Protein AF-A0A957H600-F1 (afdb_monomer_lite)

Radius of gyration: 16.41 Å; chains: 1; bounding box: 37×33×44 Å

pLDDT: mean 82.37, std 12.51, range [45.09, 96.25]

Foldseek 3Di:
DQQQDLQDPCSVPSGGPLLVVLCVVLVPDPVWDKDKDQLLLVPDDPVCVVVPDPPPPPQPDPDNRPQEMEIETECPDPCSVPPVSVVVSVVVSVVSDDPSHHYHYHYDHPVVVVVVVVVVVVVSVVSSVVVVVVVVVVD

Structure (mmCIF, N/CA/C/O backbone):
data_AF-A0A957H600-F1
#
_entry.id   AF-A0A957H600-F1
#
loop_
_atom_site.group_PDB
_atom_site.id
_atom_site.type_symbol
_atom_site.label_atom_id
_atom_site.label_alt_id
_atom_site.label_comp_id
_atom_site.label_asym_id
_atom_site.label_entity_id
_atom_site.label_seq_id
_atom_site.pdbx_PDB_ins_code
_atom_site.Cartn_x
_atom_site.Cartn_y
_atom_site.Cartn_z
_atom_site.occupancy
_atom_site.B_iso_or_equiv
_atom_site.auth_seq_id
_atom_site.auth_comp_id
_atom_site.auth_asym_id
_atom_site.auth_atom_id
_atom_site.pdbx_PDB_model_num
ATOM 1 N N . GLY A 1 1 ? -4.558 8.386 -8.025 1.00 45.09 1 GLY A N 1
ATOM 2 C CA . GLY A 1 1 ? -3.162 7.936 -7.934 1.00 45.09 1 GLY A CA 1
ATOM 3 C C . GLY A 1 1 ? -2.549 8.466 -6.662 1.00 45.09 1 GLY A C 1
ATOM 4 O O . GLY A 1 1 ? -2.959 9.527 -6.198 1.00 45.09 1 GLY A O 1
ATOM 5 N N . SER A 1 2 ? -1.615 7.727 -6.080 1.00 52.66 2 SER A N 1
ATOM 6 C CA . SER A 1 2 ? -0.980 8.031 -4.799 1.00 52.66 2 SER A CA 1
ATOM 7 C C . SER A 1 2 ? 0.060 9.147 -4.900 1.00 52.66 2 SER A C 1
ATOM 9 O O . SER A 1 2 ? 0.705 9.465 -3.911 1.00 52.66 2 SER A O 1
ATOM 11 N N . GLY A 1 3 ? 0.249 9.740 -6.082 1.00 58.72 3 GLY A N 1
ATOM 12 C CA . GLY A 1 3 ? 1.155 10.869 -6.279 1.00 58.72 3 GLY A CA 1
ATOM 13 C C . GLY A 1 3 ? 2.619 10.557 -5.965 1.00 58.72 3 GLY A C 1
ATOM 14 O O . GLY A 1 3 ? 3.403 11.500 -5.970 1.00 58.72 3 GLY A O 1
ATOM 15 N N . LEU A 1 4 ? 2.978 9.285 -5.708 1.00 68.19 4 LEU A N 1
ATOM 16 C CA . LEU A 1 4 ? 4.325 8.878 -5.328 1.00 68.19 4 LEU A CA 1
ATOM 17 C C . LEU A 1 4 ? 5.249 9.094 -6.519 1.00 68.19 4 LEU A C 1
ATOM 19 O O . LEU A 1 4 ? 5.291 8.302 -7.461 1.00 68.19 4 LEU A O 1
ATOM 23 N N . ASN A 1 5 ? 5.995 10.188 -6.470 1.00 75.56 5 ASN A N 1
ATOM 24 C CA . ASN A 1 5 ? 6.973 10.489 -7.492 1.00 75.56 5 ASN A CA 1
ATOM 25 C C . ASN A 1 5 ? 8.323 9.894 -7.087 1.00 75.56 5 ASN A C 1
ATOM 27 O O . ASN A 1 5 ? 9.099 10.494 -6.341 1.00 75.56 5 ASN A O 1
ATO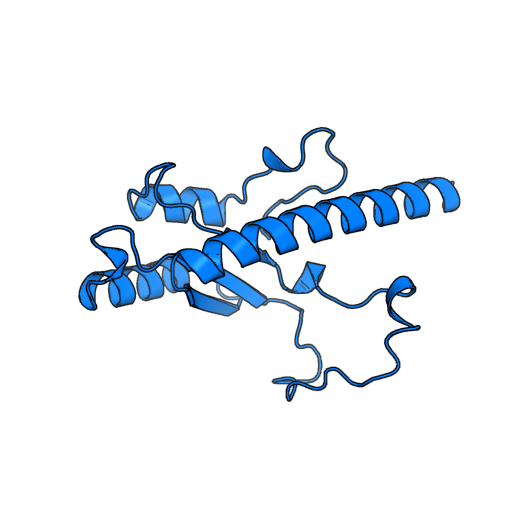M 31 N N . LEU A 1 6 ? 8.604 8.707 -7.627 1.00 77.56 6 LEU A N 1
ATOM 32 C CA . LEU A 1 6 ? 9.853 7.980 -7.405 1.00 77.56 6 LEU A CA 1
ATOM 33 C C . LEU A 1 6 ? 11.096 8.688 -7.947 1.00 77.56 6 LEU A C 1
ATOM 35 O O . LEU A 1 6 ? 12.181 8.170 -7.720 1.00 77.56 6 LEU A O 1
ATOM 39 N N . LEU A 1 7 ? 10.974 9.829 -8.631 1.00 78.88 7 LEU A N 1
ATOM 40 C CA . LEU A 1 7 ? 12.104 10.602 -9.151 1.00 78.88 7 LEU A CA 1
ATOM 41 C C . LEU A 1 7 ? 12.524 11.751 -8.217 1.00 78.88 7 LEU A C 1
ATOM 43 O O . LEU A 1 7 ? 13.658 12.215 -8.299 1.00 78.88 7 LEU A O 1
ATOM 47 N N . LEU A 1 8 ? 11.680 12.164 -7.263 1.00 78.25 8 LEU A N 1
ATOM 48 C CA . LEU A 1 8 ? 12.022 13.214 -6.286 1.00 78.25 8 LEU A CA 1
ATOM 49 C C . LEU A 1 8 ? 13.139 12.766 -5.348 1.00 78.25 8 LEU A C 1
ATOM 51 O O . LEU A 1 8 ? 13.097 11.637 -4.888 1.00 78.25 8 LEU A O 1
ATOM 55 N N . GLU A 1 9 ? 14.092 13.629 -5.000 1.00 64.69 9 GLU A N 1
ATOM 56 C CA . GLU A 1 9 ? 15.216 13.290 -4.102 1.00 64.69 9 GLU A CA 1
ATOM 57 C C . GLU A 1 9 ? 14.782 12.682 -2.755 1.00 64.69 9 GLU A C 1
ATOM 59 O O . GLU A 1 9 ? 15.458 11.798 -2.233 1.00 64.69 9 GLU A O 1
ATOM 64 N N . ALA A 1 10 ? 13.616 13.081 -2.238 1.00 63.88 10 ALA A N 1
ATOM 65 C CA . ALA A 1 10 ? 13.017 12.537 -1.023 1.00 63.88 10 ALA A CA 1
ATOM 66 C C . ALA A 1 10 ? 11.627 11.925 -1.307 1.00 63.88 10 ALA A C 1
ATOM 68 O O . ALA A 1 10 ? 10.604 12.517 -0.952 1.00 63.88 10 ALA A O 1
ATOM 69 N N . PRO A 1 11 ? 11.540 10.723 -1.909 1.00 59.88 11 PRO A N 1
ATOM 70 C CA . PRO A 1 11 ? 10.257 10.118 -2.276 1.00 59.88 11 PRO A CA 1
ATOM 71 C C . PRO A 1 11 ? 9.399 9.777 -1.046 1.00 59.88 11 PRO A C 1
ATOM 73 O O . PRO A 1 11 ? 8.178 9.744 -1.142 1.00 59.88 11 PRO A O 1
ATOM 76 N N . ALA A 1 12 ? 10.013 9.613 0.131 1.00 59.75 12 ALA A N 1
ATOM 77 C CA . ALA A 1 12 ? 9.313 9.420 1.403 1.00 59.75 12 ALA A CA 1
ATOM 78 C C . ALA A 1 12 ? 8.445 10.623 1.830 1.00 59.75 12 ALA A C 1
ATOM 80 O O . ALA A 1 12 ? 7.553 10.461 2.655 1.00 59.75 12 ALA A O 1
ATOM 81 N N . GLN A 1 13 ? 8.687 11.816 1.273 1.00 54.56 13 GLN A N 1
ATOM 82 C CA . GLN A 1 13 ? 7.870 13.013 1.516 1.00 54.56 13 GLN A CA 1
ATOM 83 C C . GLN A 1 13 ? 6.691 13.127 0.539 1.00 54.56 13 GLN A C 1
ATOM 85 O O . GLN A 1 13 ? 5.824 13.982 0.699 1.00 54.56 13 GLN A O 1
ATOM 90 N N . SER A 1 14 ? 6.647 12.268 -0.482 1.00 62.25 14 SER A N 1
ATOM 91 C CA . SER A 1 14 ? 5.568 12.216 -1.459 1.00 62.25 14 SER A CA 1
ATOM 92 C C . SER A 1 14 ? 4.418 11.392 -0.881 1.00 62.25 14 SER A C 1
ATOM 94 O O . SER A 1 14 ? 4.318 10.185 -1.091 1.00 62.25 14 SER A O 1
ATOM 96 N N . THR A 1 15 ? 3.565 12.036 -0.087 1.00 66.00 15 THR A N 1
ATOM 97 C CA . THR A 1 15 ? 2.363 11.395 0.447 1.00 66.00 15 THR A CA 1
ATOM 98 C C . THR A 1 15 ? 1.212 11.496 -0.543 1.00 66.00 15 THR A C 1
ATOM 100 O O . THR A 1 15 ? 0.955 12.516 -1.182 1.00 66.00 15 THR A O 1
ATOM 103 N N . ALA A 1 16 ? 0.480 10.397 -0.666 1.00 74.81 16 ALA A N 1
ATOM 104 C CA . ALA A 1 16 ? -0.726 10.357 -1.465 1.00 74.81 16 ALA A CA 1
ATOM 105 C C . ALA A 1 16 ? -1.814 11.225 -0.855 1.00 74.81 16 ALA A C 1
ATOM 107 O O . ALA A 1 16 ? -2.211 10.980 0.282 1.00 74.81 16 ALA A O 1
ATOM 108 N N . GLY A 1 17 ? -2.399 12.138 -1.635 1.00 83.50 17 GLY A N 1
ATOM 109 C CA . GLY A 1 17 ? -3.514 12.961 -1.154 1.00 83.50 17 GLY A CA 1
ATOM 110 C C . GLY A 1 17 ? -4.696 12.133 -0.621 1.00 83.50 17 GLY A C 1
ATOM 111 O O . GLY A 1 17 ? -5.376 12.555 0.311 1.00 83.50 17 GLY A O 1
ATOM 112 N N . LEU A 1 18 ? -4.918 10.923 -1.156 1.00 87.25 18 LEU A N 1
ATOM 113 C CA . LEU A 1 18 ? -5.895 9.973 -0.607 1.00 87.25 18 LEU A CA 1
ATOM 114 C C . LEU A 1 18 ? -5.458 9.406 0.754 1.00 87.25 18 LEU A C 1
ATOM 116 O O . LEU A 1 18 ? -6.271 9.367 1.672 1.00 87.25 18 LEU A O 1
ATOM 120 N N . ALA A 1 19 ? -4.198 8.983 0.900 1.00 87.25 19 ALA A N 1
ATOM 121 C CA . ALA A 1 19 ? -3.686 8.447 2.162 1.00 87.25 19 ALA A CA 1
ATOM 122 C C . ALA A 1 19 ? -3.708 9.514 3.262 1.00 87.25 19 ALA A C 1
ATOM 124 O O . ALA A 1 19 ? -4.219 9.259 4.346 1.00 87.25 19 ALA A O 1
ATOM 125 N N . GLU A 1 20 ? -3.258 10.729 2.949 1.00 87.06 20 GLU A N 1
ATOM 126 C CA . GLU A 1 20 ? -3.292 11.870 3.863 1.00 87.06 20 GLU A CA 1
ATOM 127 C C . GLU A 1 20 ? -4.727 12.199 4.296 1.00 87.06 20 GLU A C 1
ATOM 129 O O . GLU A 1 20 ? -5.015 12.394 5.479 1.00 87.06 20 GLU A O 1
ATOM 134 N N . ARG A 1 21 ? -5.667 12.220 3.345 1.00 89.94 21 ARG A N 1
ATOM 135 C CA . ARG A 1 21 ? -7.085 12.451 3.634 1.00 89.94 21 ARG A CA 1
ATOM 136 C C . ARG A 1 21 ? -7.667 11.371 4.542 1.00 89.94 21 ARG A C 1
ATOM 138 O O . ARG A 1 21 ? -8.393 11.711 5.475 1.00 89.94 21 ARG A O 1
ATOM 145 N N . LEU A 1 22 ? -7.353 10.100 4.290 1.00 90.75 22 LEU A N 1
ATOM 146 C CA . LEU A 1 22 ? -7.791 8.984 5.131 1.00 90.75 22 LEU A CA 1
ATOM 147 C C . LEU A 1 22 ? -7.182 9.075 6.530 1.00 90.75 22 LEU A C 1
ATOM 149 O O . LEU A 1 22 ? -7.925 8.992 7.502 1.00 90.75 22 LEU A O 1
ATOM 153 N N . GLN A 1 23 ? -5.879 9.335 6.643 1.00 89.31 23 GLN A N 1
ATOM 154 C CA . GLN A 1 23 ? -5.190 9.508 7.923 1.00 89.31 23 GLN A CA 1
ATOM 155 C C . GLN A 1 23 ? -5.853 10.608 8.761 1.00 89.31 23 GLN A C 1
ATOM 157 O O . GLN A 1 23 ? -6.221 10.380 9.913 1.00 89.31 23 GLN A O 1
ATOM 162 N N . ARG A 1 24 ? -6.123 11.769 8.148 1.00 90.06 24 ARG A N 1
ATOM 163 C CA . ARG 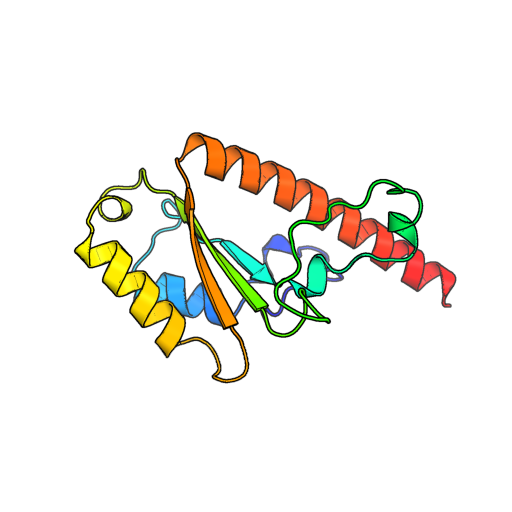A 1 24 ? -6.801 12.896 8.805 1.00 90.06 24 ARG A CA 1
ATOM 164 C C . ARG A 1 24 ? -8.241 12.569 9.208 1.00 90.06 24 ARG A C 1
ATOM 166 O O . ARG A 1 24 ? -8.628 12.854 10.335 1.00 90.06 24 ARG A O 1
ATOM 173 N N . LYS A 1 25 ? -9.045 11.967 8.323 1.00 92.12 25 LYS A N 1
ATOM 174 C CA . LYS A 1 25 ? -10.459 11.638 8.609 1.00 92.12 25 LYS A CA 1
ATOM 175 C C . LYS A 1 25 ? -10.627 10.512 9.629 1.00 92.12 25 LYS A C 1
ATOM 177 O O . LYS A 1 25 ? -11.626 10.474 10.344 1.00 92.12 25 LYS A O 1
ATOM 182 N N . LEU A 1 26 ? -9.664 9.599 9.695 1.00 89.94 26 LEU A N 1
ATOM 183 C CA . LEU A 1 26 ? -9.609 8.560 10.716 1.00 89.94 26 LEU A CA 1
ATOM 184 C C . LEU A 1 26 ? -9.025 9.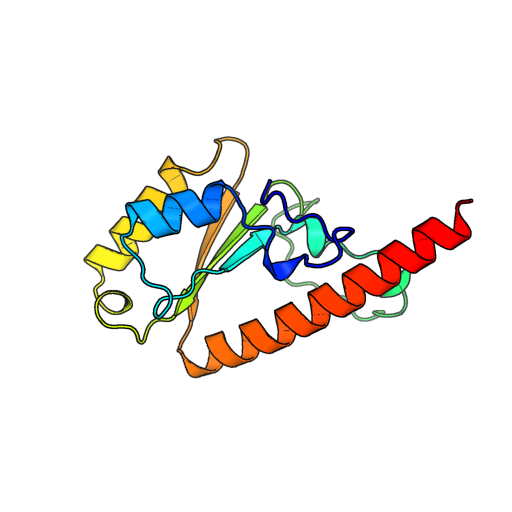082 12.033 1.00 89.94 26 LEU A C 1
ATOM 186 O O . LEU A 1 26 ? -9.177 8.427 13.059 1.00 89.94 26 LEU A O 1
ATOM 190 N N . GLY A 1 27 ? -8.391 10.257 12.026 1.00 88.69 27 GLY A N 1
ATOM 191 C CA . GLY A 1 27 ? -7.685 10.801 13.182 1.00 88.69 27 GLY A CA 1
ATOM 192 C C . GLY A 1 27 ? -6.526 9.906 13.606 1.00 88.69 27 GLY A C 1
ATOM 193 O O . GLY A 1 27 ? -6.343 9.702 14.802 1.00 88.69 27 GLY A O 1
ATOM 194 N N . LEU A 1 28 ? -5.836 9.282 12.646 1.00 85.69 28 LEU A N 1
ATOM 195 C CA . LEU A 1 28 ? -4.672 8.433 12.905 1.00 85.69 28 LEU A CA 1
ATOM 196 C C . LEU A 1 28 ? -3.465 9.315 13.223 1.00 85.69 28 LEU A C 1
ATOM 198 O O . LEU A 1 28 ? -3.217 10.312 12.538 1.00 85.69 28 LEU A O 1
ATOM 202 N N . SER A 1 29 ? -2.723 8.944 14.260 1.00 80.88 29 SER A N 1
ATOM 203 C CA . SER A 1 29 ? -1.457 9.599 14.602 1.00 80.88 29 SER A CA 1
ATOM 204 C C . SER A 1 29 ? -0.286 9.015 13.803 1.00 80.88 29 SER A C 1
ATOM 206 O O . SER A 1 29 ? -0.430 7.995 13.138 1.00 80.88 29 SER A O 1
ATOM 208 N N . GLU A 1 30 ? 0.900 9.619 13.906 1.00 73.31 30 GLU A N 1
ATOM 209 C CA . GLU A 1 30 ? 2.142 9.038 13.358 1.00 73.31 30 GLU A CA 1
ATOM 210 C C . GLU A 1 30 ? 2.480 7.669 13.970 1.00 73.31 30 GLU A C 1
ATOM 212 O O . GLU A 1 30 ? 3.217 6.885 13.370 1.00 73.31 30 GLU A O 1
ATOM 217 N N . ALA A 1 31 ? 1.939 7.378 15.160 1.00 72.88 31 ALA A N 1
ATOM 218 C CA . ALA A 1 31 ? 2.082 6.073 15.783 1.00 72.88 31 ALA A CA 1
ATOM 219 C C . ALA A 1 31 ? 1.278 4.999 15.049 1.00 72.88 31 ALA A C 1
ATOM 221 O O . ALA A 1 31 ? 1.788 3.888 15.039 1.00 72.88 31 ALA A O 1
ATOM 222 N N . GLU A 1 32 ? 0.157 5.372 14.391 1.00 77.12 32 GLU A N 1
ATOM 223 C CA . GLU A 1 32 ? -0.797 4.530 13.637 1.00 77.12 32 GLU A CA 1
ATOM 224 C C . GLU A 1 32 ? -0.580 4.644 12.109 1.00 77.12 32 GLU A C 1
ATOM 226 O O . GLU A 1 32 ? -1.417 5.193 11.378 1.00 77.12 32 GLU A O 1
ATOM 231 N N . PRO A 1 33 ? 0.550 4.142 11.580 1.00 79.19 33 PRO A N 1
ATOM 232 C CA . PRO A 1 33 ? 0.904 4.258 10.177 1.00 79.19 33 PRO A CA 1
ATOM 233 C C . PRO A 1 33 ? -0.088 3.518 9.278 1.00 79.19 33 PRO A C 1
ATOM 235 O O . PRO A 1 33 ? -0.393 2.336 9.450 1.00 79.19 33 PRO A O 1
ATOM 238 N N . LEU A 1 34 ? -0.501 4.219 8.232 1.00 86.56 34 LEU A N 1
ATOM 239 C CA . LEU A 1 34 ? -1.314 3.708 7.142 1.00 86.56 34 LEU A CA 1
ATOM 240 C C . LEU A 1 34 ? -0.459 3.655 5.880 1.00 86.56 34 LEU A C 1
ATOM 242 O O . LEU A 1 34 ? 0.214 4.624 5.533 1.00 86.56 34 LEU A O 1
ATOM 246 N N . LEU A 1 35 ? -0.496 2.525 5.178 1.00 88.62 35 LEU A N 1
ATOM 247 C CA . LEU A 1 35 ? 0.213 2.359 3.911 1.00 88.62 35 LEU A CA 1
ATOM 248 C C . LEU A 1 35 ? -0.800 2.242 2.786 1.00 88.62 35 LEU A C 1
ATOM 250 O O . LEU A 1 35 ? -1.680 1.385 2.820 1.00 88.62 35 LEU A O 1
ATOM 254 N N . LEU A 1 36 ? -0.657 3.100 1.781 1.00 90.50 36 LEU A N 1
ATOM 255 C CA . LEU A 1 36 ? -1.421 3.017 0.547 1.00 90.50 36 LEU A CA 1
ATOM 256 C C . LEU A 1 36 ? -0.499 2.529 -0.569 1.00 90.50 36 LEU A C 1
ATOM 258 O O . LEU A 1 36 ? 0.513 3.160 -0.866 1.00 90.50 36 LEU A O 1
ATOM 262 N N . ILE A 1 37 ? -0.865 1.408 -1.176 1.00 90.19 37 ILE A N 1
ATOM 263 C CA . ILE A 1 37 ? -0.087 0.735 -2.213 1.00 90.19 37 ILE A CA 1
ATOM 264 C C . ILE A 1 37 ? -0.836 0.861 -3.525 1.00 90.19 37 ILE A C 1
ATOM 266 O O . ILE A 1 37 ? -1.986 0.431 -3.619 1.00 90.19 37 ILE A O 1
ATOM 270 N N . GLU A 1 38 ? -0.176 1.397 -4.545 1.00 89.31 38 GLU A N 1
ATOM 271 C CA . GLU A 1 38 ? -0.692 1.354 -5.908 1.00 89.31 38 GLU A CA 1
ATOM 272 C C . GLU A 1 38 ? -0.225 0.079 -6.587 1.00 89.31 38 GLU A C 1
ATOM 274 O O . GLU A 1 38 ? 0.974 -0.142 -6.765 1.00 89.31 38 GLU A O 1
ATOM 279 N N . HIS A 1 39 ? -1.172 -0.754 -7.007 1.00 90.31 39 HIS A N 1
ATOM 280 C CA . HIS A 1 39 ? -0.830 -2.031 -7.627 1.00 90.31 39 HIS A CA 1
ATOM 281 C C . HIS A 1 39 ? -0.133 -1.840 -8.970 1.00 90.31 39 HIS A C 1
ATOM 283 O O . HIS A 1 39 ? 0.688 -2.667 -9.351 1.00 90.31 39 HIS A O 1
ATOM 289 N N . ILE A 1 40 ? -0.364 -0.711 -9.645 1.00 88.75 40 ILE A N 1
ATOM 290 C CA . ILE A 1 40 ? 0.320 -0.388 -10.898 1.00 88.75 40 ILE A CA 1
ATOM 291 C C . ILE A 1 40 ? 1.845 -0.347 -10.746 1.00 88.75 40 ILE A C 1
ATOM 293 O O . ILE A 1 40 ? 2.555 -0.641 -11.702 1.00 88.75 40 ILE A O 1
ATOM 297 N N . LEU A 1 41 ? 2.356 -0.024 -9.553 1.00 86.62 41 LEU A N 1
ATOM 298 C CA . LEU A 1 41 ? 3.793 -0.016 -9.288 1.00 86.62 41 LEU A CA 1
ATOM 299 C C . LEU A 1 41 ? 4.366 -1.433 -9.167 1.00 86.62 41 LEU A C 1
ATOM 301 O O . LEU A 1 41 ? 5.559 -1.611 -9.399 1.00 86.62 41 LEU A O 1
ATOM 305 N N . LEU A 1 42 ? 3.528 -2.410 -8.804 1.00 87.31 42 LEU A N 1
ATOM 306 C CA . LEU A 1 42 ? 3.863 -3.832 -8.676 1.00 87.31 42 LEU A CA 1
ATOM 307 C C . LEU A 1 42 ? 3.779 -4.577 -10.016 1.00 87.31 42 LEU A C 1
ATOM 309 O O . LEU A 1 42 ? 4.027 -5.781 -10.055 1.00 87.31 42 LEU A O 1
ATOM 313 N N . ARG A 1 43 ? 3.386 -3.891 -11.097 1.00 86.31 43 ARG A N 1
ATOM 314 C CA . ARG A 1 43 ? 3.350 -4.474 -12.436 1.00 86.31 43 ARG A CA 1
ATOM 315 C C . ARG A 1 43 ? 4.775 -4.901 -12.831 1.00 86.31 43 ARG A C 1
ATOM 317 O O . ARG A 1 43 ? 5.654 -4.039 -12.795 1.00 86.31 43 ARG A O 1
ATOM 324 N N . PRO A 1 44 ? 4.986 -6.164 -13.246 1.00 83.88 44 PRO A N 1
ATOM 325 C CA . PRO A 1 44 ? 6.294 -6.642 -13.677 1.00 83.88 44 PRO A CA 1
ATOM 326 C C . PRO A 1 44 ? 6.853 -5.823 -14.842 1.00 83.88 44 PRO A C 1
ATOM 328 O O . PRO A 1 44 ? 6.120 -5.502 -15.786 1.00 83.88 44 PRO A O 1
ATOM 331 N N . GLY A 1 45 ? 8.141 -5.498 -14.763 1.00 82.25 45 GLY A N 1
ATOM 332 C CA . GLY A 1 45 ? 8.913 -4.860 -15.827 1.00 82.25 45 GLY A CA 1
ATOM 333 C C . GLY A 1 45 ? 9.804 -5.854 -16.586 1.00 82.25 45 GLY A C 1
ATOM 334 O O . GLY A 1 45 ? 9.852 -7.037 -16.245 1.00 82.25 45 GLY A O 1
ATOM 335 N N . PRO A 1 46 ? 10.542 -5.398 -17.615 1.00 80.25 46 PRO A N 1
ATOM 336 C CA . PRO A 1 46 ? 11.540 -6.218 -18.308 1.00 80.25 46 PRO A CA 1
ATOM 337 C C . PRO A 1 46 ? 12.599 -6.810 -17.367 1.00 80.25 46 PRO A C 1
ATOM 339 O O . PRO A 1 46 ? 13.062 -7.924 -17.580 1.00 80.25 46 PRO A O 1
ATOM 342 N N . GLU A 1 47 ? 12.958 -6.090 -16.305 1.00 79.06 47 GLU A N 1
ATOM 343 C CA . GLU A 1 47 ? 13.862 -6.543 -15.244 1.00 79.06 47 GLU A CA 1
ATOM 344 C C . GLU A 1 47 ? 13.370 -7.783 -14.473 1.00 79.06 47 GLU A C 1
ATOM 346 O O . GLU A 1 47 ? 14.186 -8.483 -13.870 1.00 79.06 47 GLU A O 1
ATOM 351 N N . ASP A 1 48 ? 12.068 -8.085 -14.520 1.00 75.81 48 ASP A N 1
ATOM 352 C CA . ASP A 1 48 ? 11.443 -9.206 -13.811 1.00 75.81 48 ASP A CA 1
ATOM 353 C C . ASP A 1 48 ? 11.325 -10.486 -14.671 1.00 75.81 48 ASP A C 1
ATOM 355 O O . ASP A 1 48 ? 10.965 -11.539 -14.146 1.00 75.81 48 ASP A O 1
ATOM 359 N N . GLU A 1 49 ? 11.708 -10.447 -15.959 1.00 69.81 49 GLU A N 1
ATOM 360 C CA . GLU A 1 49 ? 11.842 -11.614 -16.864 1.00 69.81 49 GLU A CA 1
ATOM 361 C C . GLU A 1 49 ? 12.482 -12.872 -16.231 1.00 69.81 49 GLU A C 1
ATOM 363 O O . GLU A 1 49 ? 11.985 -13.982 -16.460 1.00 69.81 49 GLU A O 1
ATOM 368 N N . PRO A 1 50 ? 13.567 -12.781 -15.427 1.00 69.12 50 PRO A N 1
ATOM 369 C CA . PRO A 1 50 ? 14.176 -13.965 -14.827 1.00 69.12 50 PRO A CA 1
ATOM 370 C C . PRO A 1 50 ? 13.302 -14.660 -13.768 1.00 69.12 50 PRO A C 1
ATOM 372 O O . PRO A 1 50 ? 13.629 -15.791 -13.391 1.00 69.12 50 PRO A O 1
ATOM 375 N N . GLN A 1 51 ? 12.186 -14.070 -13.310 1.00 65.25 51 GLN A N 1
ATOM 376 C CA . GLN A 1 51 ? 11.184 -14.759 -12.483 1.00 65.25 51 GLN A CA 1
ATOM 377 C C . GLN A 1 51 ? 10.387 -15.767 -13.331 1.00 65.25 51 GLN A C 1
ATOM 379 O O . GLN A 1 51 ? 9.211 -15.608 -13.633 1.00 65.25 51 GLN A O 1
ATOM 384 N N . ARG A 1 52 ? 11.049 -16.866 -13.709 1.00 54.28 52 ARG A N 1
ATOM 385 C CA . ARG A 1 52 ? 10.508 -17.954 -14.546 1.00 54.28 52 ARG A CA 1
ATOM 386 C C . ARG A 1 52 ? 9.478 -18.845 -13.853 1.00 54.28 52 ARG A C 1
ATOM 388 O O . ARG A 1 52 ? 8.937 -19.754 -14.481 1.00 54.28 52 ARG A O 1
ATOM 395 N N . VAL A 1 53 ? 9.232 -18.634 -12.563 1.00 55.94 53 VAL A N 1
ATOM 396 C CA . VAL A 1 53 ? 8.168 -19.337 -11.850 1.00 55.94 53 VAL A CA 1
ATOM 397 C C . VAL A 1 53 ? 6.929 -18.464 -11.946 1.00 55.94 53 VAL A C 1
ATOM 399 O O . VAL A 1 53 ? 6.990 -17.309 -11.523 1.00 55.94 53 VAL A O 1
ATOM 402 N N . PRO A 1 54 ? 5.799 -18.976 -12.455 1.00 52.72 54 PRO A N 1
ATOM 403 C CA . PRO A 1 54 ? 4.567 -18.234 -12.363 1.00 52.72 54 PRO A CA 1
ATOM 404 C C . PRO A 1 54 ? 4.259 -18.043 -10.875 1.00 52.72 54 PRO A C 1
ATOM 406 O O . PRO A 1 54 ? 3.846 -18.986 -10.199 1.00 52.72 54 PRO A O 1
ATOM 409 N N . LEU A 1 55 ? 4.409 -16.824 -10.355 1.00 56.81 55 LEU A N 1
ATOM 410 C CA . LEU A 1 55 ? 3.719 -16.404 -9.136 1.00 56.81 55 LEU A CA 1
ATOM 411 C C . LEU A 1 55 ? 2.228 -16.240 -9.480 1.00 56.81 55 LEU A C 1
ATOM 413 O O . LEU A 1 55 ? 1.644 -15.178 -9.294 1.00 56.81 55 LEU A O 1
ATOM 417 N N . ILE A 1 56 ? 1.609 -17.276 -10.062 1.00 50.12 56 ILE A N 1
ATOM 418 C CA . ILE A 1 56 ? 0.178 -17.303 -10.347 1.00 50.12 56 ILE A CA 1
ATOM 419 C C . ILE A 1 56 ? -0.507 -17.554 -9.009 1.00 50.12 56 ILE A C 1
ATOM 421 O O . ILE A 1 56 ? -0.892 -18.663 -8.649 1.00 50.12 56 ILE A O 1
ATOM 425 N N . ILE A 1 57 ? -0.662 -16.470 -8.259 1.00 55.53 57 ILE A N 1
ATOM 426 C CA . ILE A 1 57 ? -1.912 -16.238 -7.553 1.00 55.53 57 ILE A CA 1
ATOM 427 C C . ILE A 1 57 ? -2.971 -16.170 -8.665 1.00 55.53 57 ILE A C 1
ATOM 429 O O . ILE A 1 57 ? -2.698 -15.522 -9.679 1.00 55.53 57 ILE A O 1
ATOM 433 N N . PRO A 1 58 ? -4.129 -16.844 -8.559 1.00 56.97 58 PRO A N 1
ATOM 434 C CA . PRO A 1 58 ? -5.183 -16.705 -9.558 1.00 56.97 58 PRO A CA 1
ATOM 435 C C . PRO A 1 58 ? -5.496 -15.215 -9.728 1.00 56.97 58 PRO A C 1
ATOM 437 O O . PRO A 1 58 ? -6.050 -14.577 -8.835 1.00 56.97 58 PRO A O 1
ATOM 440 N N . ALA A 1 59 ? -5.052 -14.645 -10.849 1.00 60.91 59 ALA A N 1
ATOM 441 C CA . ALA A 1 59 ? -5.279 -13.248 -11.153 1.00 60.91 59 ALA A CA 1
ATOM 442 C C . ALA A 1 59 ? -6.786 -13.072 -11.346 1.00 60.91 59 ALA A C 1
ATOM 444 O O . ALA A 1 59 ? -7.400 -13.785 -12.143 1.00 60.91 59 ALA A O 1
ATOM 445 N N . ASN A 1 60 ? -7.392 -12.135 -10.617 1.00 63.41 60 ASN A N 1
ATOM 446 C CA . ASN A 1 60 ? -8.823 -11.830 -10.703 1.00 63.41 60 ASN A CA 1
ATOM 447 C C . ASN A 1 60 ? -9.168 -11.058 -11.996 1.00 63.41 60 ASN A C 1
ATOM 449 O O . ASN A 1 60 ? -9.885 -10.062 -11.962 1.00 63.41 60 ASN A O 1
ATOM 453 N N . GLY A 1 61 ? -8.630 -11.487 -13.139 1.00 70.12 61 GLY A N 1
ATOM 454 C CA . GLY A 1 61 ? -8.819 -10.860 -14.441 1.00 70.12 61 GLY A CA 1
ATOM 455 C C . GLY A 1 61 ? -7.526 -10.720 -15.252 1.00 70.12 61 GLY A C 1
ATOM 456 O O . GLY A 1 61 ? -6.443 -11.062 -14.778 1.00 70.12 61 GLY A O 1
ATOM 457 N N . PRO A 1 62 ? -7.640 -10.207 -16.490 1.00 75.19 62 PRO A N 1
ATOM 458 C CA . PRO A 1 62 ? -6.515 -10.053 -17.414 1.00 75.19 62 PRO A CA 1
ATOM 459 C C . PRO A 1 62 ? -5.503 -8.976 -16.991 1.00 75.19 62 PRO A C 1
ATOM 461 O O . PRO A 1 62 ? -4.360 -9.018 -17.436 1.00 75.19 62 PRO A O 1
ATOM 464 N N . ASP A 1 63 ? -5.896 -8.025 -16.136 1.00 84.44 63 ASP A N 1
ATOM 465 C CA . ASP A 1 63 ? -5.005 -6.999 -15.585 1.00 84.44 63 ASP A CA 1
ATOM 466 C C . ASP A 1 63 ? -5.186 -6.894 -14.060 1.00 84.44 63 ASP A C 1
ATOM 468 O O . ASP A 1 63 ? -6.050 -6.148 -13.590 1.00 84.44 63 ASP A O 1
ATOM 472 N N . PRO A 1 64 ? -4.394 -7.641 -13.268 1.00 84.31 64 PRO A N 1
ATOM 473 C CA . PRO A 1 64 ? -4.499 -7.628 -11.813 1.00 84.31 64 PRO A CA 1
ATOM 474 C C . PRO A 1 64 ? -3.821 -6.413 -11.160 1.00 84.31 64 PRO A C 1
ATOM 476 O O . PRO A 1 64 ? -3.850 -6.320 -9.940 1.00 84.31 64 PRO A O 1
ATOM 479 N N . TYR A 1 65 ? -3.234 -5.485 -11.926 1.00 88.81 65 TYR A N 1
ATOM 480 C CA . TYR A 1 65 ? -2.465 -4.359 -11.377 1.00 88.81 65 TYR A CA 1
ATOM 481 C C . TYR A 1 65 ? -3.129 -3.002 -11.599 1.00 88.81 65 TYR A C 1
ATOM 483 O O . TYR A 1 65 ? -2.991 -2.086 -10.785 1.00 88.81 65 TYR A O 1
ATOM 491 N N . SER A 1 66 ? -3.825 -2.831 -12.720 1.00 90.50 66 SER A N 1
ATOM 492 C CA . SER A 1 66 ? -4.477 -1.559 -13.024 1.00 90.50 66 SER A CA 1
ATOM 493 C C . SER A 1 66 ? -5.632 -1.262 -12.082 1.00 90.50 66 SER A C 1
ATOM 495 O O . SER A 1 66 ? -6.370 -2.155 -11.670 1.00 90.50 66 SER A O 1
ATOM 497 N N . LEU A 1 67 ? -5.809 0.036 -11.807 1.00 91.50 67 LEU A N 1
ATOM 498 C CA . LEU A 1 67 ? -6.965 0.599 -11.103 1.00 91.50 67 LEU A CA 1
ATOM 499 C C . LEU A 1 67 ? -7.221 -0.011 -9.714 1.00 91.50 67 LEU A C 1
ATOM 501 O O . LEU A 1 67 ? -8.340 0.041 -9.211 1.00 91.50 67 LEU A O 1
ATOM 505 N N . GLN A 1 68 ? -6.185 -0.561 -9.084 1.00 91.88 68 GLN A N 1
ATOM 506 C CA . GLN A 1 68 ? -6.274 -1.224 -7.789 1.00 91.88 68 GLN A CA 1
ATOM 507 C C . GLN A 1 68 ? -5.325 -0.590 -6.777 1.00 91.88 68 GLN A C 1
ATOM 509 O O . GLN A 1 68 ? -4.180 -0.233 -7.079 1.00 91.88 68 GLN A O 1
ATOM 514 N N . LEU A 1 69 ? -5.834 -0.446 -5.558 1.00 92.75 69 LEU A N 1
ATOM 515 C CA . LEU A 1 69 ? -5.129 0.070 -4.400 1.00 92.75 69 LEU A CA 1
ATOM 516 C C . LEU A 1 69 ? -5.265 -0.918 -3.241 1.00 92.75 69 LEU A C 1
ATOM 518 O O . LEU A 1 69 ? -6.350 -1.444 -2.998 1.00 92.75 69 LEU A O 1
ATOM 522 N N . SER A 1 70 ? -4.202 -1.093 -2.461 1.00 93.62 70 SER A N 1
ATOM 523 C CA . SER A 1 70 ? -4.281 -1.757 -1.156 1.00 93.62 70 SER A CA 1
ATOM 524 C C . SER A 1 70 ? -3.995 -0.760 -0.043 1.00 93.62 70 SER A C 1
ATOM 526 O O . SER A 1 70 ? -2.960 -0.100 -0.0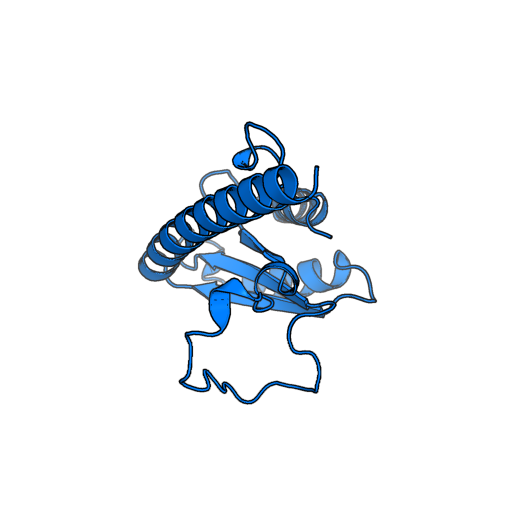37 1.00 93.62 70 SER A O 1
ATOM 528 N N . LEU A 1 71 ? -4.919 -0.670 0.907 1.00 93.06 71 LEU A N 1
ATOM 529 C CA . LEU A 1 71 ? -4.768 0.041 2.163 1.00 93.06 71 LEU A CA 1
ATOM 530 C C . LEU A 1 71 ? -4.352 -0.958 3.239 1.00 93.06 71 LEU A C 1
ATOM 532 O O . LEU A 1 71 ? -5.124 -1.856 3.565 1.00 93.06 71 LEU A O 1
ATOM 536 N N . VAL A 1 72 ? -3.153 -0.820 3.789 1.00 92.44 72 VAL A N 1
ATOM 537 C CA . VAL A 1 72 ? -2.617 -1.742 4.793 1.00 92.44 72 VAL A CA 1
ATOM 538 C C . VAL A 1 72 ? -2.493 -1.025 6.132 1.00 92.44 72 VAL A C 1
ATOM 540 O O . VAL A 1 72 ? -1.885 0.045 6.208 1.00 92.44 72 VAL A O 1
ATOM 543 N N . LEU A 1 73 ? -3.068 -1.622 7.178 1.00 91.12 73 LEU A N 1
ATOM 544 C CA . LEU A 1 73 ? -3.067 -1.114 8.552 1.00 91.12 73 LEU A CA 1
ATOM 545 C C . LEU A 1 73 ? -2.615 -2.195 9.546 1.00 91.12 73 LEU A C 1
ATOM 547 O O . LEU A 1 73 ? -2.739 -3.393 9.279 1.00 91.12 73 LEU A O 1
ATOM 551 N N . SER A 1 74 ? -2.128 -1.763 10.710 1.00 89.56 74 SER A N 1
ATOM 552 C CA . SER A 1 74 ? -1.737 -2.627 11.830 1.00 89.56 74 SER A CA 1
ATOM 553 C C . SER A 1 74 ? -2.892 -2.833 12.819 1.00 89.56 74 SER A C 1
ATOM 555 O O . SER A 1 74 ? -3.620 -1.895 13.133 1.00 89.56 74 SER A O 1
ATOM 557 N N . LEU A 1 75 ? -3.053 -4.057 13.332 1.00 77.19 75 LEU A N 1
ATOM 558 C CA . LEU A 1 75 ? -4.098 -4.435 14.294 1.00 77.19 75 LEU A CA 1
ATOM 559 C C . LEU A 1 75 ? -3.780 -4.062 15.751 1.00 77.19 75 LEU A C 1
ATOM 561 O O . LEU A 1 75 ? -4.691 -4.071 16.560 1.00 77.19 75 LEU A O 1
ATOM 565 N N . GLY A 1 76 ? -2.537 -3.727 16.107 1.00 65.88 76 GLY A N 1
ATOM 566 C CA . GLY A 1 76 ? -2.113 -3.627 17.518 1.00 65.88 76 GLY A CA 1
ATOM 567 C C . GLY A 1 76 ? -2.202 -2.249 18.174 1.00 65.88 76 GLY A C 1
ATOM 568 O O . GLY A 1 76 ? -1.583 -2.043 19.212 1.00 65.88 76 GLY A O 1
ATOM 569 N N . GLU A 1 77 ? -2.910 -1.293 17.576 1.00 65.06 77 GLU A N 1
ATOM 570 C CA . GLU A 1 77 ? -2.875 0.114 18.003 1.00 65.06 77 GLU A CA 1
ATOM 571 C C . GLU A 1 77 ? -4.198 0.596 18.609 1.00 65.06 77 GLU A C 1
ATOM 573 O O . GLU A 1 77 ? -4.783 1.610 18.233 1.00 65.06 77 GLU A O 1
ATOM 578 N N . GLY A 1 78 ? -4.715 -0.172 19.567 1.00 71.38 78 GLY A N 1
ATOM 579 C CA . GLY A 1 78 ? -5.944 0.159 20.285 1.00 71.38 78 GLY A CA 1
ATOM 580 C C . GLY A 1 78 ? -7.193 -0.084 19.437 1.00 71.38 78 GLY A C 1
ATOM 581 O O . GLY A 1 78 ? -7.649 -1.215 19.295 1.00 71.38 78 GLY A O 1
ATOM 582 N N . ARG A 1 79 ? -7.783 0.974 18.873 1.00 79.19 79 ARG A N 1
ATOM 583 C CA . ARG A 1 79 ? -9.084 0.909 18.171 1.00 79.19 79 ARG A CA 1
ATOM 584 C C . ARG A 1 79 ? -9.092 0.009 16.930 1.00 79.19 79 ARG A C 1
ATOM 586 O O . ARG A 1 79 ? -10.164 -0.420 16.522 1.00 79.19 79 ARG A O 1
ATOM 593 N N . ALA A 1 80 ? -7.933 -0.315 16.353 1.00 79.44 80 ALA A N 1
ATOM 594 C CA . ALA A 1 80 ? -7.816 -1.240 15.221 1.00 79.44 80 ALA A CA 1
ATOM 595 C C . ALA A 1 80 ? -8.338 -2.660 15.528 1.00 79.44 80 ALA A C 1
ATOM 597 O O . ALA A 1 80 ? -8.756 -3.368 14.611 1.00 79.44 80 ALA A O 1
ATOM 598 N N . GLU A 1 81 ? -8.381 -3.056 16.804 1.00 81.75 81 GLU A N 1
ATOM 599 C CA . GLU A 1 81 ? -8.952 -4.335 17.243 1.00 81.75 81 GLU A CA 1
ATOM 600 C C . GLU A 1 81 ? -10.492 -4.322 17.280 1.00 81.75 81 GLU A C 1
ATOM 602 O O . GLU A 1 81 ? -11.127 -5.377 17.231 1.00 81.75 81 GLU A O 1
ATOM 607 N N . GLN A 1 82 ? -11.115 -3.139 17.320 1.00 88.38 82 GLN A N 1
ATOM 608 C CA . GLN A 1 82 ? -12.566 -2.982 17.427 1.00 88.38 82 GLN A CA 1
ATOM 609 C C . GLN A 1 82 ? -13.240 -3.222 16.070 1.00 88.38 82 GLN A C 1
ATOM 611 O O . GLN A 1 82 ? -12.925 -2.574 15.066 1.00 88.38 82 GLN A O 1
ATOM 616 N N . ALA A 1 83 ? -14.213 -4.134 16.025 1.00 90.06 83 ALA A N 1
ATOM 617 C CA . ALA A 1 83 ? -14.900 -4.506 14.788 1.00 90.06 83 ALA A CA 1
ATOM 618 C C . ALA A 1 83 ? -15.655 -3.326 14.147 1.00 90.06 83 ALA A C 1
ATOM 620 O O . ALA A 1 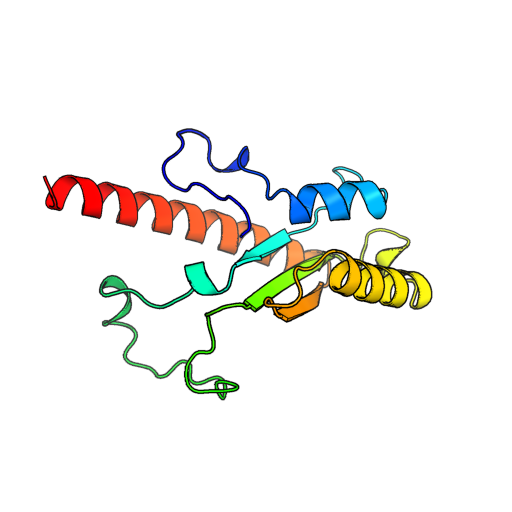83 ? -15.674 -3.187 12.917 1.00 90.06 83 ALA A O 1
ATOM 621 N N . GLU A 1 84 ? -16.235 -2.440 14.963 1.00 92.25 84 GLU A N 1
ATOM 622 C CA . GLU A 1 84 ? -16.924 -1.241 14.485 1.00 92.25 84 GLU A CA 1
ATOM 623 C C . GLU A 1 84 ? -15.950 -0.275 13.812 1.00 92.25 84 GLU A C 1
ATOM 625 O O . GLU A 1 84 ? -16.252 0.266 12.745 1.00 92.25 84 GLU A O 1
ATOM 630 N N . PHE A 1 85 ? -14.760 -0.098 14.392 1.00 90.44 85 PHE A N 1
ATOM 631 C CA . PHE A 1 85 ? -13.733 0.764 13.821 1.00 90.44 85 PHE A CA 1
ATOM 632 C C . PHE A 1 85 ? -13.222 0.215 12.489 1.00 90.44 85 PHE A C 1
ATOM 634 O O . PHE A 1 85 ? -13.108 0.967 11.523 1.00 90.44 85 PHE A O 1
ATOM 641 N N . ARG A 1 86 ? -13.002 -1.100 12.384 1.00 91.19 86 ARG A N 1
ATOM 642 C CA . ARG A 1 86 ? -12.603 -1.733 11.117 1.00 91.19 86 ARG A CA 1
ATOM 643 C C . ARG A 1 86 ? -13.649 -1.515 10.026 1.00 91.19 86 ARG A C 1
ATOM 645 O O . ARG A 1 86 ? -13.322 -1.065 8.930 1.00 91.19 86 ARG A O 1
ATOM 652 N N . THR A 1 87 ? -14.919 -1.731 10.358 1.00 93.62 87 THR A N 1
ATOM 653 C CA . THR A 1 87 ? -16.044 -1.493 9.440 1.00 93.62 87 THR A CA 1
ATOM 654 C C . THR A 1 87 ? -16.127 -0.024 9.018 1.00 93.62 87 THR A C 1
ATOM 656 O O . THR A 1 87 ? -16.384 0.285 7.850 1.00 93.62 87 THR A O 1
ATOM 659 N N . TYR A 1 88 ? -15.903 0.895 9.959 1.00 94.19 88 TYR A N 1
ATOM 660 C CA . TYR A 1 88 ? -15.859 2.327 9.693 1.00 94.19 88 TYR A CA 1
ATOM 661 C C . TYR A 1 88 ? -14.721 2.694 8.734 1.00 94.19 88 TYR A C 1
ATOM 663 O O . TYR A 1 88 ? -14.976 3.363 7.733 1.00 94.19 88 TYR A O 1
ATOM 671 N N . VAL A 1 89 ? -13.505 2.204 8.983 1.00 93.69 89 VAL A N 1
ATOM 672 C CA . VAL A 1 89 ? -12.331 2.423 8.125 1.00 93.69 89 VAL A CA 1
ATOM 673 C C . VAL A 1 89 ? -12.587 1.917 6.714 1.00 93.69 89 VAL A C 1
ATOM 675 O O . VAL A 1 89 ? -12.360 2.647 5.755 1.00 93.69 89 VAL A O 1
ATOM 678 N N . GLU A 1 90 ? -13.118 0.707 6.561 1.00 94.94 90 GLU A N 1
ATOM 679 C CA . GLU A 1 90 ? -13.393 0.145 5.238 1.00 94.94 90 GLU A CA 1
ATOM 680 C C . GLU A 1 90 ? -14.473 0.917 4.476 1.00 94.94 90 GLU A C 1
ATOM 682 O O . GLU A 1 90 ? -14.364 1.131 3.266 1.00 94.94 90 GLU A O 1
ATOM 687 N N . ARG A 1 91 ? -15.528 1.358 5.169 1.00 96.25 91 ARG A N 1
ATOM 688 C CA . ARG A 1 91 ? -16.547 2.231 4.577 1.00 96.25 91 ARG A CA 1
ATOM 689 C C . ARG A 1 91 ? -15.956 3.561 4.141 1.00 96.25 91 ARG A C 1
ATOM 691 O O . ARG A 1 91 ? -16.228 3.995 3.027 1.00 96.25 91 ARG A O 1
ATOM 698 N N . LEU A 1 92 ? -15.167 4.191 5.004 1.00 95.69 92 LEU A N 1
ATOM 699 C CA . LEU A 1 92 ? -14.554 5.475 4.709 1.00 95.69 92 LEU A CA 1
ATOM 700 C C . LEU A 1 92 ? -13.577 5.358 3.536 1.00 95.69 92 LEU A C 1
ATOM 702 O O . LEU A 1 92 ? -13.634 6.165 2.617 1.00 95.69 92 LEU A O 1
ATOM 706 N N . ALA A 1 93 ? -12.745 4.314 3.518 1.00 94.75 93 ALA A N 1
ATOM 707 C CA . ALA A 1 93 ? -11.843 4.017 2.412 1.00 94.75 93 ALA A CA 1
ATOM 708 C C . ALA A 1 93 ? -12.599 3.964 1.078 1.00 94.75 93 ALA A C 1
ATOM 710 O O . ALA A 1 93 ? -12.196 4.625 0.127 1.00 94.75 93 ALA A O 1
ATOM 711 N N . ARG A 1 94 ? -13.739 3.261 1.026 1.00 94.81 94 ARG A N 1
ATOM 712 C CA . ARG A 1 94 ? -14.600 3.198 -0.168 1.00 94.81 94 ARG A CA 1
ATOM 713 C C . ARG A 1 94 ? -15.242 4.541 -0.535 1.00 94.81 94 ARG A C 1
ATOM 715 O O . ARG A 1 94 ? -15.410 4.810 -1.714 1.00 94.81 94 ARG A O 1
ATOM 722 N N . GLN A 1 95 ? -15.600 5.368 0.446 1.00 95.00 95 GLN A N 1
ATOM 723 C CA . GLN A 1 95 ? -16.217 6.682 0.212 1.00 95.00 95 GLN A CA 1
ATOM 724 C C . GLN A 1 95 ? -15.226 7.722 -0.320 1.00 95.00 95 GLN A C 1
ATOM 726 O O . GLN A 1 95 ? -15.594 8.551 -1.147 1.00 95.00 95 GLN A O 1
ATOM 731 N N . GLU A 1 96 ? -13.980 7.691 0.153 1.00 94.12 96 GLU A N 1
ATOM 732 C CA . GLU A 1 96 ? -12.938 8.618 -0.302 1.00 94.12 96 GLU A CA 1
ATOM 733 C C . GLU A 1 96 ? -12.236 8.142 -1.578 1.00 94.12 96 GLU A C 1
ATOM 735 O O . GLU A 1 96 ? -11.597 8.942 -2.265 1.00 94.12 96 GLU A O 1
ATOM 740 N N . CYS A 1 97 ? -12.315 6.845 -1.889 1.00 92.75 97 CYS A N 1
ATOM 741 C CA . CYS A 1 97 ? -11.710 6.290 -3.089 1.00 92.75 97 CYS A CA 1
ATOM 742 C C . CYS A 1 97 ? -12.472 6.758 -4.344 1.00 92.75 97 CYS A C 1
ATOM 744 O O . CYS A 1 97 ? -13.698 6.641 -4.399 1.00 92.75 97 CYS A O 1
ATOM 746 N N . PRO A 1 98 ? -11.775 7.271 -5.376 1.00 92.06 98 PRO A N 1
ATOM 747 C CA . PRO A 1 98 ? -12.393 7.551 -6.666 1.00 92.06 98 PRO A CA 1
ATOM 748 C C . PRO A 1 98 ? -13.102 6.318 -7.235 1.00 92.06 98 PRO A C 1
ATOM 750 O O . PRO A 1 98 ? -12.545 5.227 -7.223 1.00 92.06 98 PRO A O 1
ATOM 753 N N . ALA A 1 99 ? -14.289 6.504 -7.817 1.00 91.69 99 ALA A N 1
ATOM 754 C CA . ALA A 1 99 ? -15.157 5.400 -8.248 1.00 91.69 99 ALA A CA 1
ATOM 755 C C . ALA A 1 99 ? -14.538 4.436 -9.283 1.00 91.69 99 ALA A C 1
ATOM 757 O O . ALA A 1 99 ? -14.987 3.302 -9.406 1.00 91.69 99 ALA A O 1
ATOM 758 N N . HIS A 1 100 ? -13.531 4.880 -10.038 1.00 91.25 100 HIS A N 1
ATOM 759 C CA . HIS A 1 100 ? -12.829 4.059 -11.030 1.00 91.25 100 HIS A CA 1
ATOM 760 C C . HIS A 1 100 ? -11.676 3.236 -10.435 1.00 91.25 100 HIS A C 1
ATOM 762 O O . HIS A 1 100 ? -11.003 2.532 -11.180 1.00 91.25 100 HIS A O 1
ATOM 768 N N . LEU A 1 101 ? -11.409 3.353 -9.131 1.00 92.12 101 LEU A N 1
ATOM 769 C CA . LEU A 1 101 ? -10.382 2.592 -8.429 1.00 92.12 101 LEU A CA 1
ATOM 770 C C . LEU A 1 101 ? -11.038 1.597 -7.469 1.00 92.12 101 LEU A C 1
ATOM 772 O O . LEU A 1 101 ? -11.961 1.935 -6.730 1.00 92.12 101 LEU A O 1
ATOM 776 N N . ALA A 1 102 ? -10.521 0.375 -7.446 1.00 93.12 102 ALA A N 1
ATOM 777 C CA . ALA A 1 102 ? -10.820 -0.600 -6.411 1.00 93.12 102 ALA A CA 1
ATOM 778 C C . ALA A 1 102 ? -9.841 -0.421 -5.243 1.00 93.12 102 ALA A C 1
ATOM 780 O O . ALA A 1 102 ? -8.634 -0.305 -5.450 1.00 93.12 102 ALA A O 1
ATOM 781 N N . ILE A 1 103 ? -10.355 -0.406 -4.011 1.00 94.12 103 ILE A N 1
ATOM 782 C CA . ILE A 1 103 ? -9.541 -0.331 -2.794 1.00 94.12 103 ILE A CA 1
ATOM 783 C C . ILE A 1 103 ? -9.763 -1.565 -1.920 1.00 94.12 103 ILE A C 1
ATOM 785 O O . ILE A 1 103 ? -10.890 -1.889 -1.543 1.00 94.12 103 ILE A O 1
ATOM 789 N N . HIS A 1 104 ? -8.669 -2.240 -1.583 1.00 94.19 104 HIS A N 1
ATOM 790 C CA . HIS A 1 104 ? -8.639 -3.425 -0.733 1.00 94.19 104 HIS A CA 1
ATOM 791 C C . HIS A 1 104 ? -8.052 -3.059 0.625 1.00 94.19 104 HIS A C 1
ATOM 793 O O . HIS A 1 104 ? -6.955 -2.514 0.692 1.00 94.19 104 HIS A O 1
ATOM 799 N N . VAL A 1 105 ? -8.765 -3.344 1.712 1.00 94.56 105 VAL A N 1
ATOM 800 C CA . VAL A 1 105 ? -8.285 -3.046 3.067 1.00 94.56 105 VAL A CA 1
ATOM 801 C C . VAL A 1 105 ? -7.709 -4.310 3.690 1.00 94.56 105 VAL A C 1
ATOM 803 O O . VAL A 1 105 ? -8.381 -5.338 3.762 1.00 94.56 105 VAL A O 1
ATOM 806 N N . HIS A 1 106 ? -6.465 -4.226 4.147 1.00 93.81 106 HIS A N 1
ATOM 807 C CA . HIS A 1 106 ? -5.737 -5.314 4.778 1.00 93.81 106 HIS A CA 1
ATOM 808 C C . HIS A 1 106 ? -5.352 -4.925 6.198 1.00 93.81 106 HIS A C 1
ATOM 810 O O . HIS A 1 106 ? -4.730 -3.891 6.440 1.00 93.81 106 HIS A O 1
ATOM 816 N N . TRP A 1 107 ? -5.699 -5.804 7.127 1.00 92.12 107 TRP A N 1
ATOM 817 C CA . TRP A 1 107 ? -5.391 -5.671 8.539 1.00 92.12 107 TRP A CA 1
ATOM 818 C C . TRP A 1 107 ? -4.311 -6.687 8.887 1.00 92.12 107 TRP A C 1
ATOM 820 O O . TRP A 1 107 ? -4.539 -7.890 8.766 1.00 92.12 107 TRP A O 1
ATOM 830 N N . LEU A 1 108 ? -3.132 -6.217 9.279 1.00 92.00 108 LEU A N 1
ATOM 831 C CA . LEU A 1 108 ? -1.981 -7.063 9.578 1.00 92.00 108 LEU A CA 1
ATOM 832 C C . LEU A 1 108 ? -1.650 -7.024 11.067 1.00 92.00 108 LEU A C 1
ATOM 834 O O . LEU A 1 108 ? -1.817 -6.006 11.733 1.00 92.00 108 LEU A O 1
ATOM 838 N N . ALA A 1 109 ? -1.129 -8.131 11.592 1.00 90.62 109 ALA A N 1
ATOM 839 C CA . ALA A 1 109 ? -0.543 -8.125 12.926 1.00 90.62 109 ALA A CA 1
ATOM 840 C C . ALA A 1 109 ? 0.684 -7.185 12.960 1.00 90.62 109 ALA A C 1
ATOM 842 O O . ALA A 1 109 ? 1.413 -7.129 11.963 1.00 90.62 109 ALA A O 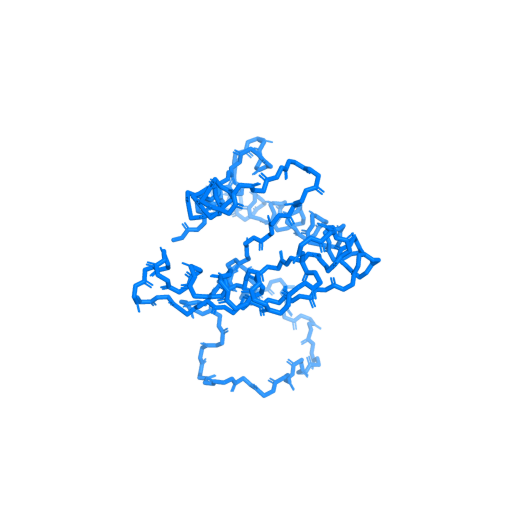1
ATOM 843 N N . PRO A 1 110 ? 0.978 -6.508 14.086 1.00 89.31 110 PRO A N 1
ATOM 844 C CA . PRO A 1 110 ? 2.053 -5.511 14.163 1.00 89.31 110 PRO A CA 1
ATOM 845 C C . PRO A 1 110 ? 3.419 -6.000 13.670 1.00 89.31 110 PRO A C 1
ATOM 847 O O . PRO A 1 110 ? 4.098 -5.303 12.919 1.00 89.31 110 PRO A O 1
ATOM 850 N N . ALA A 1 111 ? 3.803 -7.230 14.028 1.00 91.31 111 ALA A N 1
ATOM 851 C CA . ALA A 1 111 ? 5.071 -7.818 13.597 1.00 91.31 111 ALA A CA 1
ATOM 852 C C . ALA A 1 111 ? 5.141 -8.007 12.070 1.00 91.31 111 ALA A C 1
ATOM 854 O O . ALA A 1 111 ? 6.149 -7.677 11.448 1.00 91.31 111 ALA A O 1
ATOM 855 N N . VAL A 1 112 ? 4.053 -8.488 11.460 1.00 92.75 112 VAL A N 1
ATOM 856 C CA . VAL A 1 112 ? 3.955 -8.682 10.003 1.00 92.75 112 VAL A CA 1
ATOM 857 C C . VAL A 1 112 ? 3.943 -7.333 9.293 1.00 92.75 112 VAL A C 1
ATOM 859 O O . VAL A 1 112 ? 4.626 -7.153 8.291 1.00 92.75 112 VAL A O 1
ATOM 862 N N . PHE A 1 113 ? 3.213 -6.361 9.837 1.00 91.31 113 PHE A N 1
ATOM 863 C CA . PHE A 1 113 ? 3.154 -5.008 9.302 1.00 91.31 113 PHE A CA 1
ATOM 864 C C . PHE A 1 113 ? 4.533 -4.325 9.296 1.00 91.31 113 PHE A C 1
ATOM 866 O O . PHE A 1 113 ? 4.920 -3.721 8.296 1.00 91.31 113 PHE A O 1
ATOM 873 N N . ALA A 1 114 ? 5.311 -4.467 10.373 1.00 90.69 114 ALA A N 1
ATOM 874 C CA . ALA A 1 114 ? 6.670 -3.935 10.454 1.00 90.69 114 ALA A CA 1
ATOM 875 C C . ALA A 1 114 ? 7.610 -4.573 9.415 1.00 90.69 114 ALA A C 1
ATOM 877 O O . ALA A 1 114 ? 8.337 -3.860 8.720 1.00 90.69 114 ALA A O 1
ATOM 878 N N . GLN A 1 115 ? 7.558 -5.901 9.261 1.00 93.06 115 GLN A N 1
ATOM 879 C CA . GLN A 1 115 ? 8.322 -6.614 8.229 1.00 93.06 115 GLN A CA 1
ATOM 880 C C . GLN A 1 115 ? 7.924 -6.157 6.823 1.00 93.06 115 GLN A C 1
ATOM 882 O O . GLN A 1 115 ? 8.786 -5.884 5.988 1.00 93.06 115 GLN A O 1
ATOM 887 N N . TRP A 1 116 ? 6.620 -6.012 6.582 1.00 91.06 116 TRP A N 1
ATOM 888 C CA . TRP A 1 116 ? 6.086 -5.547 5.310 1.00 91.06 116 TRP A CA 1
ATOM 889 C C . TRP A 1 116 ? 6.589 -4.140 4.973 1.00 91.06 116 TRP A C 1
ATOM 891 O O . TRP A 1 116 ? 7.073 -3.914 3.868 1.00 91.06 116 TRP A O 1
ATOM 901 N N . ARG A 1 117 ? 6.551 -3.204 5.934 1.00 89.56 117 ARG A N 1
ATOM 902 C CA . ARG A 1 117 ? 7.061 -1.832 5.751 1.00 89.56 117 ARG A CA 1
ATOM 903 C C . ARG A 1 117 ? 8.514 -1.813 5.313 1.00 89.56 117 ARG A C 1
ATOM 905 O O . ARG A 1 117 ? 8.866 -1.057 4.411 1.00 89.56 117 ARG A O 1
ATOM 912 N N . LEU A 1 118 ? 9.341 -2.631 5.957 1.00 91.81 118 LEU A N 1
ATOM 913 C CA . LEU A 1 118 ? 10.762 -2.713 5.649 1.00 91.81 118 LEU A CA 1
ATOM 914 C C . LEU A 1 118 ? 10.988 -3.279 4.243 1.00 91.81 118 LEU A C 1
ATOM 916 O O . LEU A 1 118 ? 11.731 -2.688 3.462 1.00 91.81 118 LEU A O 1
ATOM 920 N N . ALA A 1 119 ? 10.299 -4.370 3.897 1.00 91.75 119 ALA A N 1
ATOM 921 C CA . ALA A 1 119 ? 10.375 -4.967 2.566 1.00 91.75 119 ALA A CA 1
ATOM 922 C C . ALA A 1 119 ? 9.908 -3.992 1.474 1.00 91.75 119 ALA A C 1
ATOM 924 O O . ALA A 1 119 ? 10.581 -3.828 0.458 1.00 91.75 119 ALA A O 1
ATOM 925 N N . TYR A 1 120 ? 8.796 -3.291 1.703 1.00 89.19 120 TYR A N 1
ATOM 926 C CA . TYR A 1 120 ? 8.254 -2.324 0.755 1.00 89.19 120 TYR A CA 1
ATOM 927 C C . TYR A 1 120 ? 9.161 -1.109 0.572 1.00 89.19 120 TYR A C 1
ATOM 929 O O . TYR A 1 120 ? 9.381 -0.681 -0.556 1.00 89.19 120 TYR A O 1
ATOM 937 N N . ALA A 1 121 ? 9.742 -0.579 1.651 1.00 88.06 121 ALA A N 1
ATOM 938 C CA . ALA A 1 121 ? 10.709 0.511 1.559 1.00 88.06 121 ALA A CA 1
ATOM 939 C C . ALA A 1 121 ? 11.954 0.099 0.755 1.00 88.06 121 ALA A C 1
ATOM 941 O O . ALA A 1 121 ? 12.400 0.851 -0.113 1.00 88.06 121 ALA A O 1
ATOM 942 N N . GLY A 1 122 ? 12.479 -1.109 0.995 1.00 91.12 122 GLY A N 1
ATOM 943 C CA . GLY A 1 122 ? 13.591 -1.664 0.218 1.00 91.12 122 GLY A CA 1
ATOM 944 C C . GLY A 1 122 ? 13.242 -1.839 -1.261 1.00 91.12 122 GLY A C 1
ATOM 945 O O . GLY A 1 122 ? 14.018 -1.453 -2.134 1.00 91.12 122 GLY A O 1
ATOM 946 N N . TRP A 1 123 ? 12.042 -2.343 -1.549 1.00 89.62 123 TRP A N 1
ATOM 947 C CA . TRP A 1 123 ? 11.547 -2.484 -2.914 1.00 89.62 123 TRP A CA 1
ATOM 948 C C . TRP A 1 123 ? 11.377 -1.129 -3.618 1.00 89.62 123 TRP A C 1
ATOM 950 O O . TRP A 1 123 ? 11.849 -0.970 -4.739 1.00 89.62 123 TRP A O 1
ATOM 960 N N . LEU A 1 124 ? 10.797 -0.116 -2.961 1.00 87.69 124 LEU A N 1
ATOM 961 C CA . LEU A 1 124 ? 10.670 1.236 -3.523 1.00 87.69 124 LEU A CA 1
ATOM 962 C C . LEU A 1 124 ? 12.034 1.863 -3.846 1.00 87.69 124 LEU A C 1
ATOM 964 O O . LEU A 1 124 ? 12.175 2.536 -4.868 1.00 87.69 124 LEU A O 1
ATOM 968 N N . ALA A 1 125 ? 13.043 1.633 -3.001 1.00 88.69 125 ALA A N 1
ATOM 969 C CA . ALA A 1 125 ? 14.403 2.100 -3.250 1.00 88.69 125 ALA A CA 1
ATOM 970 C C . ALA A 1 125 ? 15.019 1.429 -4.491 1.00 88.69 125 ALA A C 1
ATOM 972 O O . ALA A 1 125 ? 15.564 2.122 -5.349 1.00 88.69 125 ALA A O 1
ATOM 973 N N . ALA A 1 126 ? 14.869 0.108 -4.640 1.00 89.19 126 ALA A N 1
ATOM 974 C CA . ALA A 1 126 ? 15.308 -0.609 -5.840 1.00 89.19 126 ALA A CA 1
ATOM 975 C C . ALA A 1 126 ? 14.574 -0.115 -7.102 1.00 89.19 126 ALA A C 1
ATOM 977 O O . ALA A 1 126 ? 15.204 0.199 -8.112 1.00 89.19 126 ALA A O 1
ATOM 978 N N . GLN A 1 127 ? 13.254 0.056 -7.006 1.00 87.19 127 GLN A N 1
ATOM 979 C CA . GLN A 1 127 ? 12.396 0.581 -8.068 1.00 87.19 127 GLN A CA 1
ATOM 980 C C . GLN A 1 127 ? 12.772 1.998 -8.513 1.00 87.19 127 GLN A C 1
ATOM 982 O O . GLN A 1 127 ? 12.617 2.335 -9.691 1.00 87.19 127 GLN A O 1
ATOM 987 N N . ARG A 1 128 ? 13.246 2.840 -7.589 1.00 87.69 128 ARG A N 1
ATOM 988 C CA . ARG A 1 128 ? 13.798 4.161 -7.906 1.00 87.69 128 ARG A CA 1
ATOM 989 C C . ARG A 1 128 ? 15.096 4.032 -8.697 1.00 87.69 128 ARG A C 1
ATOM 991 O O . ARG A 1 128 ? 15.213 4.662 -9.743 1.00 87.69 128 ARG A O 1
ATOM 998 N N . THR A 1 129 ? 16.044 3.228 -8.217 1.00 89.62 129 THR A N 1
ATOM 999 C CA . THR A 1 129 ? 17.343 3.033 -8.879 1.00 89.62 129 THR A CA 1
ATOM 1000 C C . THR A 1 129 ? 17.170 2.548 -10.315 1.00 89.62 129 THR A C 1
ATOM 1002 O O . THR A 1 129 ? 17.768 3.115 -11.225 1.00 89.62 129 THR A O 1
ATOM 1005 N N . LEU A 1 130 ? 16.291 1.565 -10.535 1.00 88.19 130 LEU A N 1
ATOM 1006 C CA . LEU A 1 130 ? 15.989 1.041 -11.870 1.00 88.19 130 LEU A CA 1
ATOM 1007 C C . LEU A 1 130 ? 15.421 2.118 -12.803 1.00 88.19 130 LEU A C 1
ATOM 1009 O O . LEU A 1 130 ? 15.874 2.258 -13.937 1.00 88.19 130 LEU A O 1
ATOM 1013 N N . ARG A 1 131 ? 14.469 2.928 -12.322 1.00 87.19 131 ARG A N 1
ATOM 1014 C CA . ARG A 1 131 ? 13.871 4.011 -13.121 1.00 87.19 131 ARG A CA 1
ATOM 1015 C C . ARG A 1 131 ? 14.868 5.116 -13.463 1.00 87.19 131 ARG A C 1
ATOM 1017 O O . ARG A 1 131 ? 14.808 5.640 -14.568 1.00 87.19 131 ARG A O 1
ATOM 1024 N N . LEU A 1 132 ? 15.772 5.465 -12.546 1.00 89.31 132 LEU A N 1
ATOM 1025 C CA . LEU A 1 132 ? 16.828 6.445 -12.818 1.00 89.31 132 LEU A CA 1
ATOM 1026 C C . LEU A 1 132 ? 17.799 5.928 -13.889 1.00 89.31 132 LEU A C 1
ATOM 1028 O O . LEU A 1 132 ? 18.044 6.634 -14.861 1.00 89.31 132 LEU A O 1
ATOM 1032 N N . ALA A 1 133 ? 18.251 4.675 -13.783 1.00 88.38 133 ALA A N 1
ATOM 1033 C CA . ALA A 1 133 ? 19.120 4.060 -14.790 1.00 88.38 133 ALA A CA 1
ATOM 1034 C C . ALA A 1 133 ? 18.446 3.963 -16.176 1.00 88.38 133 ALA A C 1
ATOM 1036 O O . ALA A 1 133 ? 19.075 4.206 -17.208 1.00 88.38 133 ALA A O 1
ATOM 1037 N N . ALA A 1 134 ? 17.147 3.650 -16.215 1.00 86.25 134 ALA A N 1
ATOM 1038 C CA . ALA A 1 134 ? 16.381 3.617 -17.459 1.00 86.25 134 ALA A CA 1
ATOM 1039 C C . ALA A 1 134 ? 16.270 5.004 -18.120 1.00 86.25 134 ALA A C 1
ATOM 1041 O O . ALA A 1 134 ? 16.332 5.098 -19.344 1.00 86.25 134 ALA A O 1
ATOM 1042 N N . LEU A 1 135 ? 16.141 6.079 -17.329 1.00 85.12 135 LEU A N 1
ATOM 1043 C CA . LEU A 1 135 ? 16.134 7.455 -17.839 1.00 85.12 135 LEU A CA 1
ATOM 1044 C C . LEU A 1 135 ? 17.493 7.857 -18.420 1.00 85.12 135 LEU A C 1
ATOM 1046 O O . LEU A 1 135 ? 17.527 8.482 -19.473 1.00 85.12 135 LEU A O 1
ATOM 1050 N N . GLU A 1 136 ? 18.596 7.471 -17.777 1.00 85.19 136 GLU A N 1
ATOM 1051 C CA . GLU A 1 136 ? 19.956 7.731 -18.276 1.00 85.19 136 GLU A CA 1
ATOM 1052 C C . GLU A 1 136 ? 20.250 6.998 -19.591 1.00 85.19 136 GLU A C 1
ATOM 1054 O O . GLU A 1 136 ? 20.975 7.513 -20.431 1.00 85.19 136 GLU A O 1
ATOM 1059 N N . THR A 1 137 ? 19.666 5.814 -19.790 1.00 80.31 137 THR A N 1
ATOM 1060 C CA . THR A 1 137 ? 19.855 5.010 -21.012 1.00 80.31 137 THR A CA 1
ATOM 1061 C C . THR A 1 137 ? 19.004 5.517 -22.188 1.00 80.31 137 THR A C 1
ATOM 1063 O O . THR A 1 137 ? 19.269 5.176 -23.339 1.00 80.31 137 THR A O 1
ATOM 1066 N N . ALA A 1 138 ? 17.959 6.303 -21.914 1.00 68.88 138 ALA A N 1
ATOM 1067 C CA . ALA A 1 138 ? 17.024 6.819 -22.915 1.00 68.88 138 ALA A CA 1
ATOM 1068 C C . ALA A 1 138 ? 17.413 8.198 -23.494 1.00 68.88 138 ALA A C 1
ATOM 1070 O O . ALA A 1 138 ? 16.716 8.681 -24.392 1.00 68.88 138 ALA A O 1
ATOM 1071 N N . VAL A 1 139 ? 18.480 8.826 -22.981 1.00 54.88 139 VAL A N 1
ATOM 1072 C CA . VAL A 1 139 ? 19.040 10.123 -23.419 1.00 54.88 139 VAL A CA 1
ATOM 1073 C C . VAL A 1 139 ? 20.282 9.894 -24.273 1.00 54.88 139 VAL A C 1
ATOM 1075 O O . VAL A 1 139 ? 20.397 10.582 -25.311 1.00 54.88 139 VAL A O 1
#

Sequence (139 aa):
GSGLNLLLEAPAQSTAGLAERLQRKLGLSEAEPLLLIEHILLRPGPEDEPQRVPLIIPANGPDPYSLQLSLVLSLGEGRAEQAEFRTYVERLARQECPAHLAIHVHWLAPAVFAQWRLAYAGWLAAQRTLRLAALETAV

Secondary structure (DSSP, 8-state):
-----TTSS-GGG---HHHHHHHHHHT--TTS--EEEEGGGGS--GGGTT--S------SSS-SSTTEEEEEEES-SSGGG-HHHHHHHHHHHHHHS-TTSEEEEEEE-HHHHHHHHHHHHHHHHHHHHHHHHHHHHT-